Protein 5B52 (pdb70)

InterPro domains:
  IPR035616 MvaT, DNA-binding domain [PF22055] (81-117)
  IPR035616 MvaT, DNA-binding domain [cd16170] (78-118)

Structure (mmCIF, N/CA/C/O backbone):
data_5B52
#
_entry.id   5B52
#
_cell.length_a   30.555
_cell.length_b   143.350
_cell.length_c   75.637
_cell.angle_alpha   90.00
_cell.angle_beta   90.00
_cell.angle_gamma   90.00
#
_symmetry.space_group_name_H-M   'C 2 2 21'
#
loop_
_entity.id
_entity.type
_entity.pdbx_description
1 polymer 'H-NS family protein MvaT'
2 water water
#
loop_
_atom_site.group_PDB
_atom_site.id
_atom_site.type_symbol
_atom_site.label_atom_id
_atom_site.label_alt_id
_atom_site.label_comp_id
_atom_site.label_asym_id
_atom_site.label_entity_id
_atom_site.label_seq_id
_atom_site.pdbx_PDB_ins_code
_atom_site.Cartn_x
_atom_site.Cartn_y
_atom_site.Cartn_z
_atom_site.occupancy
_atom_site.B_iso_or_equiv
_atom_site.auth_seq_id
_atom_site.auth_comp_id
_atom_site.auth_asym_id
_atom_site.auth_atom_id
_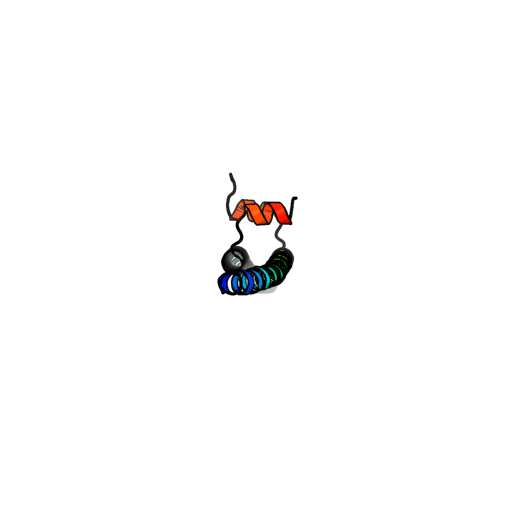atom_site.pdbx_PDB_model_num
ATOM 1 N N . LEU A 1 4 ? 2.897 -81.514 15.542 1.00 80.69 4 LEU A N 1
ATOM 2 C CA . LEU A 1 4 ? 3.312 -80.498 14.506 1.00 80.13 4 LEU A CA 1
ATOM 3 C C . LEU A 1 4 ? 2.116 -79.883 13.775 1.00 71.05 4 LEU A C 1
ATOM 4 O O . LEU A 1 4 ? 2.089 -78.655 13.597 1.00 65.57 4 LEU A O 1
ATOM 6 N N . ALA A 1 5 ? 1.161 -80.744 13.375 1.00 69.37 5 ALA A N 1
ATOM 7 C CA . ALA A 1 5 ? -0.181 -80.371 12.826 1.00 74.70 5 ALA A CA 1
ATOM 8 C C . ALA A 1 5 ? -1.110 -79.635 13.843 1.00 82.24 5 ALA A C 1
ATOM 9 O O . ALA A 1 5 ? -2.161 -79.091 13.471 1.00 75.04 5 ALA A O 1
ATOM 11 N N . GLU A 1 6 ? -0.712 -79.661 15.121 1.00 88.38 6 GLU A N 1
ATOM 12 C CA . GLU A 1 6 ? -1.210 -78.764 16.176 1.00 84.70 6 GLU A CA 1
ATOM 13 C C . GLU A 1 6 ? -0.646 -77.326 15.989 1.00 80.81 6 GLU A C 1
ATOM 14 O O . GLU A 1 6 ? -1.353 -76.323 16.203 1.00 66.03 6 GLU A O 1
ATOM 16 N N . PHE A 1 7 ? 0.638 -77.249 15.607 1.00 68.08 7 PHE A N 1
ATOM 17 C CA . PHE A 1 7 ? 1.277 -75.984 15.269 1.00 60.32 7 PHE A CA 1
ATOM 18 C C . PHE A 1 7 ? 0.830 -75.479 13.925 1.00 57.66 7 PHE A C 1
ATOM 19 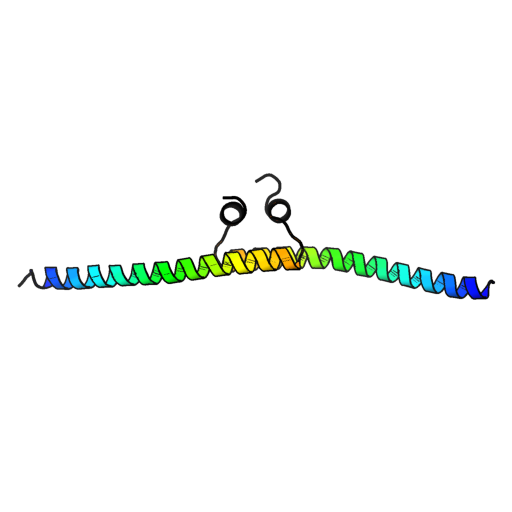O O . PHE A 1 7 ? 1.087 -74.319 13.644 1.00 66.44 7 PHE A O 1
ATOM 27 N N . ALA A 1 8 ? 0.157 -76.308 13.117 1.00 52.70 8 ALA A N 1
ATOM 28 C CA . ALA A 1 8 ? -0.418 -75.862 11.835 1.00 48.44 8 ALA A CA 1
ATOM 29 C C . ALA A 1 8 ? -1.816 -75.247 12.010 1.00 50.60 8 ALA A C 1
ATOM 30 O O . ALA A 1 8 ? -2.244 -74.399 11.176 1.00 50.37 8 ALA A O 1
ATOM 32 N N . ALA A 1 9 ? -2.515 -75.674 13.078 1.00 48.10 9 ALA A N 1
ATOM 33 C CA . ALA A 1 9 ? -3.798 -75.074 13.482 1.00 42.56 9 ALA A CA 1
ATOM 34 C C . ALA A 1 9 ? -3.538 -73.691 14.080 1.00 39.90 9 ALA A C 1
ATOM 35 O O . ALA A 1 9 ? -4.113 -72.691 13.633 1.00 45.84 9 ALA A O 1
ATOM 37 N N . ALA A 1 10 ? -2.667 -73.638 15.078 1.00 36.51 10 ALA A N 1
ATOM 38 C CA . ALA A 1 10 ? -2.223 -72.385 15.657 1.00 36.32 10 ALA A CA 1
ATOM 39 C C . ALA A 1 10 ? -1.588 -71.451 14.608 1.00 38.57 10 ALA A C 1
ATOM 40 O O . ALA A 1 10 ? -1.886 -70.279 14.550 1.00 38.79 10 ALA A O 1
ATOM 42 N N . GLU A 1 11 ? -0.715 -71.958 13.775 1.00 41.60 11 GLU A N 1
ATOM 43 C CA . GLU A 1 11 ? -0.123 -71.133 12.723 1.00 50.79 11 GLU A CA 1
ATOM 44 C C . GLU A 1 11 ? -1.210 -70.433 11.904 1.00 50.34 11 GLU A C 1
ATOM 45 O O . GLU A 1 11 ? -1.180 -69.215 11.723 1.00 42.30 11 GLU A O 1
ATOM 51 N N . LYS A 1 12 ? -2.179 -71.217 11.444 1.00 52.47 12 LYS A N 1
ATOM 52 C CA . LYS A 1 12 ? -3.236 -70.742 10.550 1.00 54.40 12 LYS A CA 1
ATOM 53 C C . LYS A 1 12 ? -4.187 -69.740 11.199 1.00 48.97 12 LYS A C 1
ATOM 54 O O . LYS A 1 12 ? -4.659 -68.836 10.526 1.00 52.23 12 LYS A O 1
ATOM 60 N N . ALA A 1 13 ? -4.479 -69.902 12.483 1.00 44.34 13 ALA A N 1
ATOM 61 C CA . ALA A 1 13 ? -5.256 -68.906 13.228 1.00 44.94 13 ALA A CA 1
ATOM 62 C C . ALA A 1 13 ? -4.437 -67.602 13.440 1.00 45.16 13 ALA A C 1
ATOM 63 O O . ALA A 1 13 ? -4.965 -66.521 13.623 1.00 39.94 13 ALA A O 1
ATOM 65 N N . LEU A 1 14 ? -3.129 -67.714 13.430 1.00 39.96 14 LEU A N 1
ATOM 66 C CA . LEU A 1 14 ? -2.326 -66.563 13.607 1.00 38.61 14 LEU A CA 1
ATOM 67 C C . LEU A 1 14 ? -2.352 -65.743 12.303 1.00 42.90 14 LEU A C 1
ATOM 68 O O . LEU A 1 14 ? -2.545 -64.525 12.351 1.00 41.14 14 LEU A O 1
ATOM 73 N N . GLN A 1 15 ? -2.200 -66.420 11.156 1.00 45.14 15 GLN A N 1
ATOM 74 C CA . GLN A 1 15 ? -2.345 -65.819 9.818 1.00 46.50 15 GLN A CA 1
ATOM 75 C C . GLN A 1 15 ? -3.689 -65.146 9.629 1.00 43.69 15 GLN A C 1
ATOM 76 O O . GLN A 1 15 ? -3.746 -64.023 9.191 1.00 48.58 15 GLN A O 1
ATOM 82 N N . GLU A 1 16 ? -4.769 -65.816 9.976 1.00 42.00 16 GLU A N 1
ATOM 83 C CA . GLU A 1 16 ? -6.108 -65.241 9.859 1.00 45.19 16 GLU A CA 1
ATOM 84 C C . GLU A 1 16 ? -6.218 -63.898 10.545 1.00 52.67 16 GLU A C 1
ATOM 85 O O . GLU A 1 16 ? -6.870 -62.967 10.062 1.00 50.65 16 GLU A O 1
ATOM 91 N N . GLN A 1 17 ? -5.592 -63.821 11.705 1.00 55.09 17 GLN A N 1
ATOM 92 C CA . GLN A 1 17 ? -5.601 -62.622 12.491 1.00 51.71 17 GLN A CA 1
ATOM 93 C C . GLN A 1 17 ? -4.652 -61.593 11.887 1.00 48.03 17 GLN A C 1
ATOM 94 O O . GLN A 1 17 ?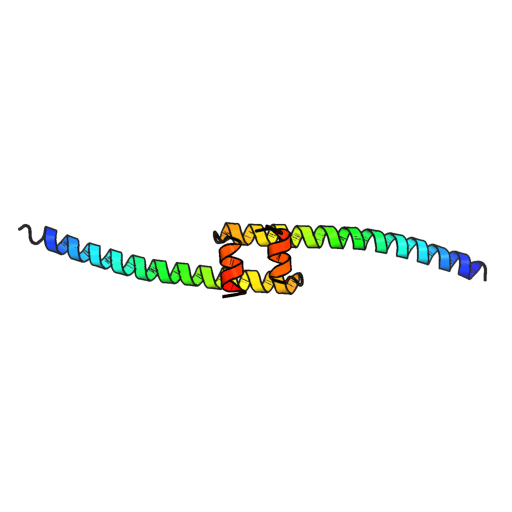 -5.019 -60.416 11.826 1.00 51.10 17 GLN A O 1
ATOM 100 N N . MET A 1 18 ? -3.473 -62.005 11.408 1.00 43.22 18 MET A N 1
ATOM 101 C CA 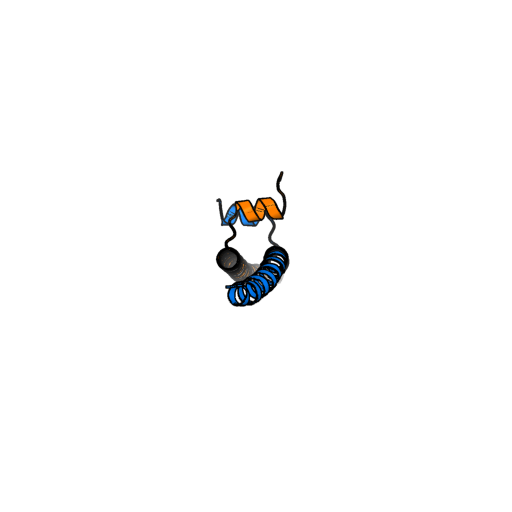. MET A 1 18 ? -2.580 -61.058 10.743 1.00 46.05 18 MET A CA 1
ATOM 102 C C . MET A 1 18 ? -3.280 -60.486 9.526 1.00 46.73 18 MET A C 1
ATOM 103 O O . MET A 1 18 ? -3.094 -59.331 9.211 1.00 43.84 18 MET A O 1
ATOM 108 N N . ALA A 1 19 ? -4.109 -61.281 8.865 1.00 42.85 19 ALA A N 1
ATOM 109 C CA . ALA A 1 19 ? -4.834 -60.790 7.708 1.00 44.48 19 ALA A CA 1
ATOM 110 C C . ALA A 1 19 ? -5.773 -59.721 8.120 1.00 43.37 19 ALA A C 1
ATOM 111 O O . ALA A 1 19 ? -5.898 -58.700 7.454 1.00 41.66 19 ALA A O 1
ATOM 113 N N . GLN A 1 20 ? -6.477 -59.989 9.203 1.00 45.11 20 GLN A N 1
ATOM 114 C CA . GLN A 1 20 ? -7.495 -59.101 9.626 1.00 49.12 20 GLN A CA 1
ATOM 115 C C . GLN A 1 20 ? -6.840 -57.781 9.993 1.00 50.64 20 GLN A C 1
ATOM 116 O O . GLN A 1 20 ? -7.316 -56.731 9.555 1.00 51.91 20 GLN A O 1
ATOM 122 N N . LEU A 1 21 ? -5.732 -57.835 10.734 1.00 47.83 21 LEU A N 1
ATOM 123 C CA . LEU A 1 21 ? -5.003 -56.633 11.142 1.00 42.71 21 LEU A CA 1
ATOM 124 C C . LEU A 1 21 ? -4.430 -55.842 9.956 1.00 43.53 21 LEU A C 1
ATOM 125 O O . LEU A 1 21 ? -4.452 -54.607 9.945 1.00 38.83 21 LEU A O 1
ATOM 130 N N . GLU A 1 22 ? -3.879 -56.545 8.979 1.00 43.52 22 GLU A N 1
ATOM 131 C CA . GLU A 1 22 ? -3.425 -55.897 7.764 1.00 44.84 22 GLU A CA 1
ATOM 132 C C . GLU A 1 22 ? -4.589 -55.097 7.125 1.00 40.50 22 GLU A C 1
ATOM 133 O O . GLU A 1 22 ? -4.366 -54.001 6.615 1.00 38.16 22 GLU A O 1
ATOM 139 N N . ALA A 1 23 ? -5.816 -55.620 7.215 1.00 35.95 23 ALA A N 1
ATOM 140 C CA . ALA A 1 23 ? -6.982 -54.970 6.636 1.00 38.42 23 ALA A CA 1
ATOM 141 C C . ALA A 1 23 ? -7.417 -53.749 7.423 1.00 35.47 23 ALA A C 1
ATOM 142 O O . ALA A 1 23 ? -7.897 -52.756 6.862 1.00 38.96 23 ALA A O 1
ATOM 144 N N . LEU A 1 24 ? -7.292 -53.840 8.730 1.00 33.25 24 LEU A N 1
ATOM 145 C CA . LEU A 1 24 ? -7.757 -52.793 9.593 1.00 35.47 24 LEU A CA 1
ATOM 146 C C . LEU A 1 24 ? -6.760 -51.644 9.495 1.00 34.42 24 LEU A C 1
ATOM 147 O O . LEU A 1 24 ? -7.142 -50.474 9.542 1.00 39.26 24 LEU A O 1
ATOM 152 N N . LYS A 1 25 ? -5.499 -51.994 9.372 1.00 31.41 25 LYS A N 1
ATOM 153 C CA . LYS A 1 25 ? -4.426 -51.041 9.227 1.00 33.82 25 LYS A CA 1
ATOM 154 C C . LYS A 1 25 ? -4.454 -50.262 7.901 1.00 33.82 25 LYS A C 1
ATOM 155 O O . LYS A 1 25 ? -4.105 -49.078 7.872 1.00 38.69 25 LYS A O 1
ATOM 161 N N . LYS A 1 26 ? -4.777 -50.926 6.793 1.00 35.08 26 LYS A N 1
ATOM 162 C CA . LYS A 1 26 ? -5.116 -50.218 5.533 1.00 37.21 26 LYS A CA 1
ATOM 163 C C . LYS A 1 26 ? -6.266 -49.229 5.752 1.00 31.61 26 LYS A C 1
ATOM 164 O O . LYS A 1 26 ? -6.121 -48.078 5.502 1.00 33.51 26 LYS A O 1
ATOM 170 N N . ASP A 1 27 ? -7.388 -49.665 6.279 1.00 29.32 27 ASP A N 1
ATOM 171 C CA . ASP A 1 27 ? -8.414 -48.727 6.603 1.00 32.80 27 ASP A CA 1
ATOM 172 C C . ASP A 1 27 ? -7.948 -47.596 7.480 1.00 33.62 27 ASP A C 1
ATOM 173 O O . ASP A 1 27 ? -8.447 -46.486 7.332 1.0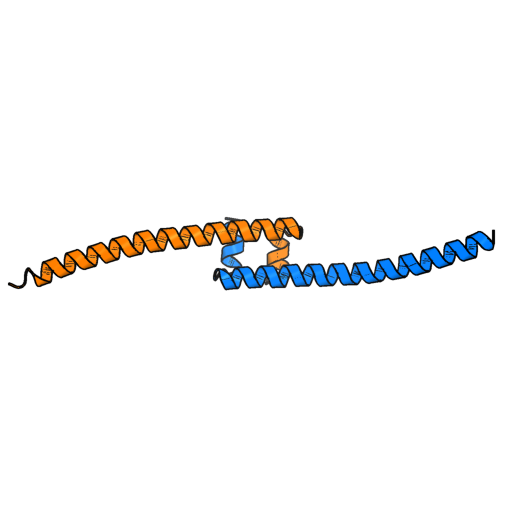0 30.69 27 ASP A O 1
ATOM 178 N N . ALA A 1 28 ? -7.077 -47.877 8.450 1.00 30.39 28 ALA A N 1
ATOM 179 C CA . ALA A 1 28 ? -6.677 -46.859 9.381 1.00 28.77 28 ALA A CA 1
ATOM 180 C C . ALA A 1 28 ? -5.805 -45.836 8.658 1.00 27.21 28 ALA A C 1
ATOM 181 O O . ALA A 1 28 ? -5.918 -44.667 8.919 1.00 31.40 28 ALA A O 1
ATOM 183 N N . GLY A 1 29 ? -4.955 -46.264 7.742 1.00 28.36 29 GLY A N 1
ATOM 184 C CA . GLY A 1 29 ? -4.152 -45.319 6.949 1.00 30.37 29 GLY A CA 1
ATOM 185 C C . GLY A 1 29 ? -5.019 -44.363 6.121 1.00 32.86 29 GLY A C 1
ATOM 186 O O . GLY A 1 29 ? -4.784 -43.155 6.096 1.00 35.58 29 GLY A O 1
ATOM 187 N N . LEU A 1 30 ? -6.048 -44.909 5.476 1.00 32.35 30 LEU A N 1
ATOM 188 C CA . LEU A 1 30 ? -6.940 -44.123 4.652 1.00 33.36 30 LEU A CA 1
ATOM 189 C C . LEU A 1 30 ? -7.578 -43.049 5.477 1.00 31.83 30 LEU A C 1
ATOM 190 O O . LEU A 1 30 ? -7.473 -41.870 5.161 1.00 33.55 30 LEU A O 1
ATOM 195 N N . LYS A 1 31 ? -8.193 -43.478 6.560 1.00 29.80 31 LYS A N 1
ATOM 196 C CA . LYS A 1 31 ? -8.899 -42.605 7.460 1.00 32.77 31 LYS A CA 1
ATOM 197 C C . LYS A 1 31 ? -8.064 -41.530 8.127 1.00 34.38 31 LYS A C 1
ATOM 198 O O . LYS A 1 31 ? -8.512 -40.412 8.314 1.00 37.49 31 LYS A O 1
ATOM 204 N N . ARG A 1 32 ? -6.838 -41.884 8.457 1.00 34.77 32 ARG A N 1
ATOM 205 C CA . ARG A 1 32 ? -5.872 -40.959 9.054 1.00 38.28 32 ARG A CA 1
ATOM 206 C C . ARG A 1 32 ? -5.611 -39.812 8.058 1.00 32.73 32 ARG A C 1
ATOM 207 O O . ARG A 1 32 ? -5.564 -38.622 8.428 1.00 32.67 32 ARG A O 1
ATOM 215 N N . GLU A 1 33 ? -5.495 -40.201 6.788 1.00 34.55 33 GLU A N 1
ATOM 216 C CA . GLU A 1 33 ? -5.202 -39.276 5.665 1.00 33.19 33 GLU A CA 1
ATOM 217 C C . GLU A 1 33 ? -6.371 -38.350 5.443 1.00 25.50 33 GLU A C 1
ATOM 218 O O . GLU A 1 33 ? -6.220 -37.172 5.271 1.00 22.03 33 GLU A O 1
ATOM 224 N N . ILE A 1 34 ? -7.553 -38.903 5.490 1.00 24.10 34 ILE A N 1
ATOM 225 C CA . ILE A 1 34 ? -8.777 -38.098 5.413 1.00 25.73 34 ILE A CA 1
ATOM 226 C C . ILE A 1 34 ? -8.893 -37.141 6.588 1.00 26.88 34 ILE A C 1
ATOM 227 O O . ILE A 1 34 ? -9.146 -35.935 6.393 1.00 27.89 34 ILE A O 1
ATOM 232 N N . GLU A 1 35 ? -8.699 -37.661 7.810 1.00 25.69 35 GLU A N 1
ATOM 233 C CA . GLU A 1 35 ? -8.701 -36.797 8.989 1.00 23.93 35 GLU A CA 1
ATOM 234 C C . GLU A 1 35 ? -7.732 -35.648 8.832 1.00 18.97 35 GLU A C 1
ATOM 235 O O . GLU A 1 35 ? -8.074 -34.486 9.095 1.00 19.18 35 GLU A O 1
ATOM 241 N N . PHE A 1 36 ? -6.503 -35.947 8.419 1.00 16.19 36 PHE A N 1
ATOM 242 C CA . PHE A 1 36 ? -5.578 -34.859 8.325 1.00 16.06 36 PHE A CA 1
ATOM 243 C C . PHE A 1 36 ? -6.131 -33.806 7.425 1.00 17.64 36 PHE A C 1
ATOM 244 O O . PHE A 1 36 ? -6.214 -32.632 7.783 1.00 18.21 36 PHE A O 1
ATOM 252 N N . GLU A 1 37 ? -6.468 -34.203 6.198 1.00 21.29 37 GLU A N 1
ATOM 253 C CA . GLU A 1 37 ? -6.948 -33.235 5.165 1.00 22.22 37 GLU A CA 1
ATOM 254 C C . GLU A 1 37 ? -8.182 -32.461 5.675 1.00 21.07 37 GLU A C 1
ATOM 255 O O . GLU A 1 37 ? -8.241 -31.213 5.612 1.00 18.90 37 GLU A O 1
ATOM 261 N N . GLN A 1 38 ? -9.1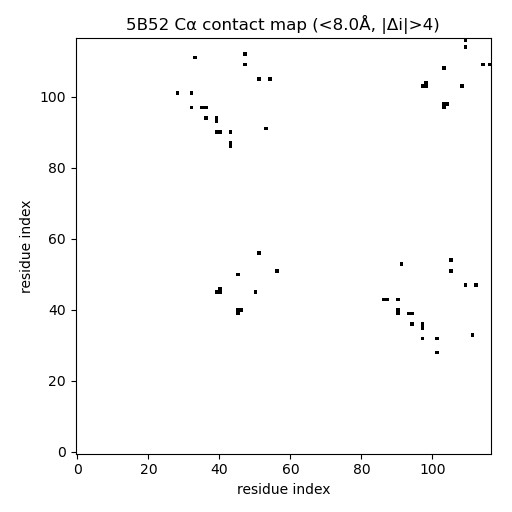55 -33.173 6.242 1.00 19.85 38 GLN A N 1
ATOM 262 C CA . GLN A 1 38 ? -10.362 -32.465 6.785 1.00 20.08 38 GLN A CA 1
ATOM 263 C C . GLN A 1 38 ? -10.057 -31.472 7.901 1.00 20.93 38 GLN A C 1
ATOM 264 O O . GLN A 1 38 ? -10.593 -30.330 7.935 1.00 20.49 38 GLN A O 1
ATOM 270 N N . LYS A 1 39 ? -9.169 -31.881 8.805 1.00 18.58 39 LYS A N 1
ATOM 271 C CA . LYS A 1 39 ? -8.671 -30.944 9.805 1.00 19.61 39 LYS A CA 1
ATOM 272 C C . LYS A 1 39 ? -7.890 -29.818 9.213 1.00 19.72 39 LYS A C 1
ATOM 273 O O . LYS A 1 39 ? -7.989 -28.661 9.648 1.00 18.83 39 LYS A O 1
ATOM 279 N N . LEU A 1 40 ? -7.010 -30.137 8.271 1.00 17.10 40 LEU A N 1
ATOM 280 C CA . LEU A 1 40 ? -6.249 -29.057 7.699 1.00 18.80 40 LEU A CA 1
ATOM 281 C C . LEU A 1 40 ? -7.198 -27.980 7.077 1.00 20.30 40 LEU A C 1
ATOM 282 O O . LEU A 1 40 ? -7.081 -26.790 7.321 1.00 18.74 40 LEU A O 1
ATOM 287 N N . VAL A 1 41 ? -8.130 -28.448 6.254 1.00 22.03 41 VAL A N 1
ATOM 288 C CA . VAL A 1 41 ? -9.010 -27.557 5.513 1.00 22.39 41 VAL A CA 1
ATOM 289 C C . VAL A 1 41 ? -9.924 -26.793 6.505 1.00 21.75 41 VAL A C 1
ATOM 290 O O . VAL A 1 41 ? -10.082 -25.541 6.415 1.00 22.92 41 VAL A O 1
ATOM 294 N N . GLY A 1 42 ? -10.461 -27.496 7.493 1.00 21.07 42 GLY A N 1
ATOM 295 C CA . GLY A 1 42 ? -11.197 -26.800 8.580 1.00 22.78 42 GLY A CA 1
ATOM 296 C C . GLY A 1 42 ? -10.458 -25.620 9.225 1.00 24.73 42 GLY A C 1
ATOM 297 O O . GLY A 1 42 ? -11.068 -24.609 9.521 1.00 27.01 42 GLY A O 1
ATOM 298 N N . LEU A 1 43 ? -9.132 -25.715 9.372 1.00 21.83 43 LEU A N 1
ATOM 299 C CA . LEU A 1 43 ? -8.394 -24.749 10.096 1.00 21.11 43 LEU A CA 1
ATOM 300 C C . LEU A 1 43 ? -8.136 -23.623 9.147 1.00 19.93 43 LEU A C 1
ATOM 301 O O . LEU A 1 43 ? -8.136 -22.428 9.533 1.00 18.33 43 LEU A O 1
ATOM 306 N N . MET A 1 44 ? -7.890 -23.967 7.898 1.00 18.40 44 MET A N 1
ATOM 307 C CA . MET A 1 44 ? -7.670 -22.934 6.901 1.00 21.54 44 MET A CA 1
ATOM 308 C C . MET A 1 44 ? -8.955 -22.082 6.672 1.00 27.37 44 MET A C 1
ATOM 309 O O . MET A 1 44 ? -8.873 -20.870 6.509 1.00 24.33 44 MET A O 1
ATOM 314 N N . LYS A 1 45 ? -10.130 -22.733 6.678 1.00 35.85 45 LYS A N 1
ATOM 315 C CA . LYS A 1 45 ? -11.426 -22.024 6.742 1.00 38.54 45 LYS A CA 1
ATOM 316 C C . LYS A 1 45 ? -11.578 -21.257 8.048 1.00 33.36 45 LYS A C 1
ATOM 317 O O . LYS A 1 45 ? -11.830 -20.086 7.977 1.00 33.39 45 LYS A O 1
ATOM 323 N N . SER A 1 46 ? -11.397 -21.844 9.234 1.00 30.38 46 SER A N 1
ATOM 324 C CA . SER A 1 46 ? -11.549 -21.020 10.423 1.00 29.07 46 SER A CA 1
ATOM 325 C C . SER A 1 46 ? -10.715 -19.745 10.292 1.00 29.46 46 SER A C 1
ATOM 326 O O . SER A 1 46 ? -11.146 -18.685 10.707 1.00 33.49 46 SER A O 1
ATOM 329 N N . TYR A 1 47 ? -9.502 -19.810 9.769 1.00 27.43 47 TYR A N 1
ATOM 330 C CA . TYR A 1 47 ? -8.630 -18.638 9.848 1.00 24.15 47 TYR A CA 1
ATOM 331 C C . TYR A 1 47 ? -8.547 -17.941 8.516 1.00 26.87 47 TYR A C 1
ATOM 332 O O . TYR A 1 47 ? -7.770 -17.011 8.369 1.00 28.11 47 TYR A O 1
ATOM 341 N N . ASP A 1 48 ? -9.340 -18.368 7.536 1.00 30.35 48 ASP A N 1
ATOM 342 C CA . ASP A 1 48 ? -9.325 -17.741 6.234 1.00 36.28 48 ASP A CA 1
ATOM 343 C C . ASP A 1 48 ? -7.924 -17.701 5.641 1.00 37.46 48 ASP A C 1
ATOM 344 O O . ASP A 1 48 ? -7.417 -16.659 5.156 1.00 36.21 48 ASP A O 1
ATOM 349 N N . LYS A 1 49 ? -7.316 -18.876 5.642 1.00 36.83 49 LYS A N 1
ATOM 350 C CA . LYS A 1 49 ? -5.971 -19.026 5.129 1.00 38.15 49 LYS A CA 1
ATOM 351 C C . LYS A 1 49 ? -6.047 -19.833 3.853 1.00 38.44 49 LYS A C 1
ATOM 352 O O . LYS A 1 49 ? -6.946 -20.689 3.725 1.00 47.75 49 LYS A O 1
ATOM 358 N N . SER A 1 50 ? -5.143 -19.541 2.918 1.00 34.95 50 SER A N 1
ATOM 359 C CA . SER A 1 50 ? -4.990 -20.331 1.670 1.00 34.42 50 SER A CA 1
ATOM 360 C C . SER A 1 50 ? -3.699 -21.143 1.691 1.00 31.94 50 SER A C 1
ATOM 361 O O . SER A 1 50 ? -2.883 -20.948 2.580 1.00 31.83 50 SER A O 1
ATOM 364 N N . LEU A 1 51 ? -3.481 -21.962 0.654 1.00 30.20 51 LEU A N 1
ATOM 365 C CA . LEU A 1 51 ? -2.168 -22.600 0.413 1.00 32.42 51 LEU A CA 1
ATOM 366 C C . LEU A 1 51 ? -1.000 -21.651 0.238 1.00 33.08 51 LEU A C 1
ATOM 367 O O . LEU A 1 51 ? 0.118 -21.940 0.664 1.00 33.95 51 LEU A O 1
ATOM 372 N N . ARG A 1 52 ? -1.262 -20.512 -0.370 1.00 39.74 52 ARG A N 1
ATOM 373 C CA . ARG A 1 52 ? -0.279 -19.438 -0.448 1.00 43.29 52 ARG A CA 1
ATOM 374 C C . ARG A 1 52 ? 0.257 -19.059 0.925 1.00 36.99 52 ARG A C 1
ATOM 375 O O . ARG A 1 52 ? 1.430 -19.101 1.179 1.00 34.81 52 ARG A O 1
ATOM 383 N N . ASP A 1 53 ? -0.644 -18.689 1.808 1.00 37.25 53 ASP A N 1
ATOM 384 C CA . ASP A 1 53 ? -0.320 -18.359 3.175 1.00 33.88 53 ASP A CA 1
ATOM 385 C C . ASP A 1 53 ? 0.456 -19.455 3.897 1.00 33.96 53 ASP A C 1
ATOM 386 O O . ASP A 1 53 ? 1.321 -19.167 4.744 1.00 33.39 53 ASP A O 1
ATOM 391 N N . ILE A 1 54 ? 0.089 -20.708 3.639 1.00 29.89 54 ILE A N 1
ATOM 392 C CA . ILE A 1 54 ? 0.758 -21.816 4.289 1.00 29.26 54 ILE A CA 1
ATOM 393 C C . ILE A 1 54 ? 2.188 -21.883 3.768 1.00 31.75 54 ILE A C 1
ATOM 394 O O . ILE A 1 54 ? 3.150 -22.022 4.557 1.00 23.27 54 ILE A O 1
ATOM 399 N N . ILE A 1 55 ? 2.333 -21.794 2.437 1.00 36.57 55 ILE A N 1
ATOM 400 C CA . ILE A 1 55 ? 3.702 -21.857 1.832 1.00 40.56 55 ILE A CA 1
ATOM 401 C C . ILE A 1 55 ? 4.563 -20.728 2.402 1.00 41.45 55 ILE A C 1
ATOM 402 O O . ILE A 1 55 ? 5.710 -20.955 2.767 1.00 42.03 55 ILE A O 1
ATOM 407 N N . ALA A 1 56 ? 3.953 -19.553 2.564 1.00 48.81 56 ALA A N 1
ATOM 408 C CA . ALA A 1 56 ? 4.604 -18.351 3.122 1.00 55.97 56 ALA A CA 1
ATOM 409 C C . ALA A 1 56 ? 5.017 -18.451 4.566 1.00 56.64 56 ALA A C 1
ATOM 410 O O . ALA A 1 56 ? 5.990 -17.829 4.968 1.00 67.99 56 ALA A O 1
ATOM 412 N N . ILE A 1 57 ? 4.265 -19.201 5.353 1.00 55.17 57 ILE A N 1
ATOM 413 C CA . ILE A 1 57 ? 4.549 -19.362 6.795 1.00 50.32 57 ILE A CA 1
ATOM 414 C C . ILE A 1 57 ? 5.638 -20.398 6.973 1.00 45.42 57 ILE A C 1
ATOM 415 O O . ILE A 1 57 ? 6.496 -20.247 7.815 1.00 44.40 57 ILE A O 1
ATOM 420 N N . LEU A 1 58 ? 5.565 -21.469 6.196 1.00 46.91 58 LEU A N 1
ATOM 421 C CA . LEU A 1 58 ? 6.462 -22.609 6.359 1.00 51.77 58 LEU A CA 1
ATOM 422 C C . LEU A 1 58 ? 7.718 -22.517 5.469 1.00 55.86 58 LEU A C 1
ATOM 423 O O . LEU A 1 58 ? 8.746 -23.130 5.788 1.00 56.13 58 LEU A O 1
ATOM 428 N N . ASP A 1 59 ? 7.623 -21.765 4.365 1.00 62.36 59 ASP A N 1
ATOM 429 C CA . ASP A 1 59 ? 8.741 -21.574 3.421 1.00 63.13 59 ASP A CA 1
ATOM 430 C C . ASP A 1 59 ? 8.805 -20.104 2.928 1.00 67.94 59 ASP A C 1
ATOM 431 O O . ASP A 1 59 ? 8.425 -19.794 1.790 1.00 63.35 59 ASP A O 1
ATOM 436 N N . PRO A 1 60 ? 9.317 -19.194 3.780 1.00 70.70 60 PRO A N 1
ATOM 437 C CA . PRO A 1 60 ? 9.183 -17.731 3.561 1.00 71.01 60 PRO A CA 1
ATOM 438 C C . PRO A 1 60 ? 10.068 -17.071 2.456 1.00 64.19 60 PRO A C 1
ATOM 439 O O . PRO A 1 60 ? 11.228 -17.460 2.241 1.00 55.25 60 PRO A O 1
ATOM 443 N N . ARG B 1 3 ? -17.994 28.075 15.719 1.00 65.74 3 ARG B N 1
ATOM 444 C CA . ARG B 1 3 ? -19.208 27.168 15.896 1.00 71.55 3 ARG B CA 1
ATOM 445 C C . ARG B 1 3 ? -19.219 25.899 14.985 1.00 70.12 3 ARG B C 1
ATOM 446 O O . ARG B 1 3 ? -20.064 24.977 15.148 1.00 54.29 3 ARG B O 1
ATOM 448 N N . LEU B 1 4 ? -18.280 25.928 14.023 1.00 68.54 4 LEU B N 1
ATOM 449 C CA . LEU B 1 4 ? -17.997 24.905 13.008 1.00 58.35 4 LEU B CA 1
ATOM 450 C C . LEU B 1 4 ? -16.695 24.165 13.337 1.00 59.55 4 LEU B C 1
ATOM 451 O O . LEU B 1 4 ? -16.510 23.035 12.880 1.00 51.90 4 LEU B O 1
ATOM 456 N N . ALA B 1 5 ? -15.767 24.823 14.049 1.00 57.62 5 ALA B N 1
ATOM 457 C CA . ALA B 1 5 ? -14.490 24.198 14.425 1.00 64.66 5 ALA B CA 1
ATOM 458 C C . ALA B 1 5 ? -14.690 23.260 15.646 1.00 58.59 5 ALA B C 1
ATOM 459 O O . ALA B 1 5 ? -13.739 22.683 16.164 1.00 51.80 5 ALA B O 1
ATOM 461 N N . GLU B 1 6 ? -15.952 23.185 16.072 1.00 60.01 6 GLU B N 1
ATOM 462 C CA . GLU B 1 6 ? -16.520 22.199 16.975 1.00 68.73 6 GLU B CA 1
ATOM 463 C C . GLU B 1 6 ? -17.088 20.913 16.313 1.00 71.43 6 GLU B C 1
ATOM 464 O O . GLU B 1 6 ? -17.199 19.879 16.977 1.00 69.59 6 GLU B O 1
ATOM 470 N N . PHE B 1 7 ? -17.547 21.009 15.059 1.00 61.98 7 PHE B N 1
ATOM 471 C CA . PHE B 1 7 ? -17.676 19.837 14.202 1.00 47.95 7 PHE B CA 1
ATOM 472 C C . PHE B 1 7 ? -16.295 19.372 13.772 1.00 41.48 7 PHE B C 1
ATOM 473 O O . PHE B 1 7 ? -16.057 18.160 13.703 1.00 39.35 7 PHE B O 1
ATOM 481 N N . ALA B 1 8 ? -15.394 20.317 13.495 1.00 37.28 8 ALA B N 1
ATOM 482 C CA . ALA B 1 8 ? -14.015 19.999 13.099 1.00 40.92 8 ALA B CA 1
ATOM 483 C C . ALA B 1 8 ? -13.207 19.259 14.133 1.00 46.96 8 ALA B C 1
ATOM 484 O O . ALA B 1 8 ? -12.125 18.740 13.799 1.00 43.40 8 ALA B O 1
ATOM 486 N N . ALA B 1 9 ? -13.657 19.310 15.394 1.00 50.15 9 ALA B N 1
ATOM 487 C CA . ALA B 1 9 ? -12.847 18.768 16.509 1.00 57.69 9 ALA B CA 1
ATOM 488 C C . ALA B 1 9 ? -13.392 17.408 16.983 1.00 46.92 9 ALA B C 1
ATOM 489 O O . ALA B 1 9 ? -12.636 16.481 17.305 1.00 46.42 9 ALA B O 1
ATOM 491 N N . ALA B 1 10 ? -14.713 17.355 17.055 1.00 39.95 10 ALA B N 1
ATOM 492 C CA . ALA B 1 10 ? -15.454 16.148 17.125 1.00 42.89 10 ALA B CA 1
ATOM 493 C C . ALA B 1 10 ? -14.848 15.162 16.088 1.00 48.55 10 ALA B C 1
ATOM 494 O O . ALA B 1 10 ? -14.519 14.008 16.431 1.00 44.62 10 ALA B O 1
ATOM 496 N N . GLU B 1 11 ? -14.571 15.661 14.880 1.00 49.73 11 GLU B N 1
ATOM 497 C CA . GLU B 1 11 ? -14.204 14.818 13.739 1.00 59.13 11 GLU B CA 1
ATOM 498 C C . GLU B 1 11 ? -12.808 14.298 13.961 1.00 57.75 11 GLU B C 1
ATOM 499 O O . GLU B 1 11 ? -12.447 13.250 13.452 1.00 68.22 11 GLU B O 1
ATOM 505 N N . LYS B 1 12 ? -12.026 15.049 14.725 1.00 54.15 12 LYS B N 1
ATOM 506 C CA . LYS B 1 12 ? -10.670 14.668 15.102 1.00 52.05 12 LYS B CA 1
ATOM 507 C C . LYS B 1 12 ? -10.658 13.659 16.246 1.00 44.22 12 LYS B C 1
ATOM 508 O O . LYS B 1 12 ? -9.703 12.863 16.374 1.00 35.07 12 LYS B O 1
ATOM 514 N N . ALA B 1 13 ? -11.674 13.732 17.111 1.00 38.92 13 ALA B N 1
ATOM 515 C CA . ALA B 1 13 ? -11.787 12.799 18.213 1.00 39.03 13 ALA B CA 1
ATOM 516 C C . ALA B 1 13 ? -12.063 11.370 17.593 1.00 41.17 13 ALA B C 1
ATOM 517 O O . ALA B 1 13 ? -11.342 10.380 17.881 1.00 33.39 13 ALA B O 1
ATOM 519 N N . LEU B 1 14 ? -13.034 11.324 16.668 1.00 39.24 14 LEU B N 1
ATOM 520 C CA . LEU B 1 14 ? -13.384 10.104 15.907 1.00 40.67 14 LEU B CA 1
ATOM 521 C C . LEU B 1 14 ? -12.244 9.542 15.077 1.00 41.04 14 LEU B C 1
ATOM 522 O O . LEU B 1 14 ? -11.959 8.341 15.089 1.00 40.39 14 LEU B O 1
ATOM 527 N N . GLN B 1 15 ? -11.578 10.412 14.354 1.00 42.61 15 GLN B N 1
ATOM 528 C CA . GLN B 1 15 ? -10.401 9.990 13.647 1.00 46.62 15 GLN B CA 1
ATOM 529 C C . GLN B 1 15 ? -9.421 9.354 14.629 1.00 47.47 15 GLN B C 1
ATOM 530 O O . GLN B 1 15 ? -8.685 8.452 14.256 1.00 46.84 15 GLN B O 1
ATOM 533 N N . GLU B 1 16 ? -9.431 9.769 15.898 1.00 52.52 16 GLU B N 1
ATOM 534 C CA . GLU B 1 16 ? -8.488 9.177 16.860 1.00 54.89 16 GLU B CA 1
ATOM 535 C C . GLU B 1 16 ? -8.972 7.825 17.341 1.00 51.30 16 GLU B C 1
ATOM 536 O O . GLU B 1 16 ? -8.185 6.884 17.433 1.00 47.07 16 GLU B O 1
ATOM 542 N N . GLN B 1 17 ? -10.260 7.731 17.677 1.00 47.33 17 GLN B N 1
ATOM 543 C CA . GLN B 1 17 ? -10.845 6.431 18.071 1.00 42.68 17 GLN B CA 1
ATOM 544 C C . GLN B 1 17 ? -10.719 5.396 16.906 1.00 39.60 17 GLN B C 1
ATOM 545 O O . GLN B 1 17 ? -10.511 4.194 17.133 1.00 38.81 17 GLN B O 1
ATOM 551 N N . MET B 1 18 ? -10.783 5.883 15.675 1.00 35.75 18 MET B N 1
ATOM 552 C CA . MET B 1 18 ? -10.581 5.017 14.547 1.00 45.70 18 MET B CA 1
ATOM 553 C C . MET B 1 18 ? -9.148 4.484 14.572 1.00 50.65 18 MET B C 1
ATOM 554 O O . MET B 1 18 ? -8.872 3.317 14.241 1.00 56.21 18 MET B O 1
ATOM 559 N N . ALA B 1 19 ? -8.233 5.335 14.995 1.00 50.76 19 ALA B N 1
ATOM 560 C CA . ALA B 1 19 ? -6.850 4.928 15.125 1.00 52.07 19 ALA B CA 1
ATOM 561 C C . ALA B 1 19 ? -6.679 3.829 16.156 1.00 46.05 19 ALA B C 1
ATOM 562 O O . ALA B 1 19 ? -6.011 2.848 15.896 1.00 50.08 19 ALA B O 1
ATOM 564 N N . GLN B 1 20 ? -7.295 3.986 17.313 1.00 44.19 20 GLN B N 1
ATOM 565 C CA . GLN B 1 20 ? -7.231 2.957 18.347 1.00 45.82 20 GLN B CA 1
ATOM 566 C C . GLN B 1 20 ? -7.913 1.654 17.962 1.00 43.22 20 GLN B C 1
ATOM 567 O O . GLN B 1 20 ? -7.492 0.603 18.400 1.00 43.31 20 GLN B O 1
ATOM 573 N N . LEU B 1 21 ? -8.981 1.714 17.183 1.00 43.17 21 LEU B N 1
ATOM 574 C CA . LEU B 1 21 ? -9.643 0.501 16.754 1.00 42.49 21 LEU B CA 1
ATOM 575 C C . LEU B 1 21 ? -8.774 -0.353 15.879 1.00 40.46 21 LEU B C 1
ATOM 576 O O . LEU B 1 21 ? -8.753 -1.580 16.007 1.00 38.54 21 LEU B O 1
ATOM 581 N N . GLU B 1 22 ? -8.093 0.322 14.961 1.00 46.09 22 GLU B N 1
ATOM 582 C CA . GLU B 1 22 ? -7.140 -0.306 14.054 1.00 46.98 22 GLU B CA 1
ATOM 583 C C . GLU B 1 22 ? -5.936 -0.879 14.788 1.00 44.65 22 GLU B C 1
ATOM 584 O O . GLU B 1 22 ? -5.441 -1.920 14.431 1.00 50.91 22 GLU B O 1
ATOM 590 N N . ALA B 1 23 ? -5.440 -0.190 15.802 1.00 45.45 23 ALA B N 1
ATOM 591 C CA . ALA B 1 23 ? -4.412 -0.772 16.665 1.00 45.01 23 ALA B CA 1
ATOM 592 C C . ALA B 1 23 ? -4.922 -2.083 17.255 1.00 45.30 23 ALA B C 1
ATOM 593 O O . ALA B 1 23 ? -4.255 -3.102 17.104 1.00 49.27 23 ALA B O 1
ATOM 595 N N . LEU B 1 24 ? -6.113 -2.051 17.887 1.00 43.68 24 LEU B N 1
ATOM 596 C CA . LEU B 1 24 ? -6.801 -3.260 18.439 1.00 41.32 24 LEU B CA 1
ATOM 597 C C . LEU B 1 24 ? -7.092 -4.372 17.429 1.00 36.70 24 LEU B C 1
ATOM 598 O O . LEU B 1 24 ? -7.011 -5.564 17.733 1.00 32.38 24 LEU B O 1
ATOM 603 N N . LYS B 1 25 ? -7.435 -3.951 16.243 1.00 36.84 25 LYS B N 1
ATOM 604 C CA . LYS B 1 25 ? -7.762 -4.849 15.190 1.00 44.12 25 LYS B CA 1
ATOM 605 C C . LYS B 1 25 ? -6.504 -5.598 14.820 1.00 49.51 25 LYS B C 1
ATOM 606 O O . LYS B 1 25 ? -6.540 -6.822 14.678 1.00 53.98 25 LYS B O 1
ATOM 612 N N . LYS B 1 26 ? -5.397 -4.864 14.652 1.00 50.66 26 LYS B N 1
ATOM 613 C CA . LYS B 1 26 ? -4.100 -5.474 14.305 1.00 50.55 26 LYS B CA 1
ATOM 614 C C . LYS B 1 26 ? -3.640 -6.443 15.381 1.00 43.59 26 LYS B C 1
ATOM 615 O O . LYS B 1 26 ? -3.116 -7.478 15.039 1.00 42.09 26 LYS B O 1
ATOM 621 N N . ASP B 1 27 ? -3.863 -6.153 16.661 1.00 39.22 27 ASP B N 1
ATOM 622 C CA . ASP B 1 27 ? -3.493 -7.114 17.727 1.00 40.49 27 ASP B CA 1
ATOM 623 C C . ASP B 1 27 ? -4.269 -8.428 17.634 1.00 41.76 27 ASP B C 1
ATOM 624 O O . ASP B 1 27 ? -3.760 -9.474 17.991 1.00 38.99 27 ASP B O 1
ATOM 629 N N . ALA B 1 28 ? -5.545 -8.349 17.252 1.00 44.04 28 ALA B N 1
ATOM 630 C CA . ALA B 1 28 ? -6.387 -9.536 17.075 1.00 43.72 28 ALA B CA 1
ATOM 631 C C . ALA B 1 28 ? -5.882 -10.312 15.878 1.00 37.98 28 ALA B C 1
ATOM 632 O O . ALA B 1 28 ? -5.706 -11.488 15.986 1.00 37.51 28 ALA B O 1
ATOM 634 N N . GLY B 1 29 ? -5.633 -9.620 14.760 1.00 39.14 29 GLY B N 1
ATOM 635 C CA . GLY B 1 29 ? -5.091 -10.203 13.500 1.00 42.66 29 GLY B CA 1
ATOM 636 C C . GLY B 1 29 ? -3.858 -11.055 13.746 1.00 45.64 29 GLY B C 1
ATOM 637 O O . GLY B 1 29 ? -3.841 -12.266 13.550 1.00 47.02 29 GLY B O 1
ATOM 638 N N . LEU B 1 30 ? -2.823 -10.388 14.207 1.00 48.98 30 LEU B N 1
ATOM 639 C CA . LEU B 1 30 ? -1.647 -11.017 14.798 1.00 44.78 30 LEU B CA 1
ATOM 640 C C . LEU B 1 30 ? -1.954 -12.182 15.737 1.00 37.64 30 LEU B C 1
ATOM 641 O O . LEU B 1 30 ? -1.452 -13.245 15.525 1.00 39.77 30 LEU B O 1
ATOM 646 N N . LYS B 1 31 ? -2.781 -12.025 16.756 1.00 34.20 31 LYS B N 1
ATOM 647 C CA . LYS B 1 31 ? -3.183 -13.182 17.552 1.00 34.61 31 LYS B CA 1
ATOM 648 C C . LYS B 1 31 ? -3.631 -14.388 16.695 1.00 31.81 31 LYS B C 1
ATOM 649 O O . LYS B 1 31 ? -3.195 -15.513 16.886 1.00 29.44 31 LYS B O 1
ATOM 655 N N . ARG B 1 32 ? -4.551 -14.129 15.780 1.00 33.05 32 ARG B N 1
ATOM 656 C CA . ARG B 1 32 ? -5.114 -15.151 14.956 1.00 34.70 32 ARG B CA 1
ATOM 657 C C . ARG B 1 32 ? -4.034 -15.809 14.047 1.00 34.19 32 ARG B C 1
ATOM 658 O O . ARG B 1 32 ? -4.014 -17.030 13.930 1.00 30.63 32 ARG B O 1
ATOM 666 N N . GLU B 1 33 ? -3.168 -14.999 13.416 1.00 40.29 33 GLU B N 1
ATOM 667 C CA . GLU B 1 33 ? -1.981 -15.484 12.674 1.00 43.01 33 GLU B CA 1
ATOM 668 C C . GLU B 1 33 ? -1.167 -16.455 13.510 1.00 37.58 33 GLU B C 1
ATOM 669 O O . GLU B 1 33 ? -0.903 -17.538 13.051 1.00 37.10 33 GLU B O 1
ATOM 675 N N . ILE B 1 34 ? -0.830 -16.109 14.751 1.00 35.77 34 ILE B N 1
ATOM 676 C CA . ILE B 1 34 ? -0.010 -17.004 15.566 1.00 36.97 34 ILE B CA 1
ATOM 677 C C . ILE B 1 34 ? -0.793 -18.262 15.931 1.00 35.29 34 ILE B C 1
ATOM 678 O O . ILE B 1 34 ? -0.195 -19.331 16.112 1.00 34.18 34 ILE B O 1
ATOM 683 N N . GLU B 1 35 ? -2.114 -18.204 16.085 1.00 35.91 35 GLU B N 1
ATOM 684 C CA . GLU B 1 35 ? -2.762 -19.486 16.463 1.00 33.66 35 GLU B CA 1
ATOM 685 C C . GLU B 1 35 ? -2.909 -20.403 15.245 1.00 26.19 35 GLU B C 1
ATOM 686 O O . GLU B 1 35 ? -2.769 -21.620 15.358 1.00 20.61 35 GLU B O 1
ATOM 692 N N . PHE B 1 36 ? -3.113 -19.814 14.086 1.00 21.31 36 PHE B N 1
ATOM 693 C CA . PHE B 1 36 ? -3.111 -20.636 12.890 1.00 25.11 36 PHE B CA 1
ATOM 694 C C . PHE B 1 36 ? -1.760 -21.416 12.709 1.00 23.98 36 PHE B C 1
ATOM 695 O O . PHE B 1 36 ? -1.740 -22.640 12.585 1.00 20.69 36 PHE B O 1
ATOM 703 N N . GLU B 1 37 ? -0.668 -20.642 12.741 1.00 26.04 37 GLU B N 1
ATOM 704 C CA . GLU B 1 37 ? 0.743 -21.073 12.689 1.00 29.55 37 GLU B CA 1
ATOM 705 C C . GLU B 1 37 ? 1.040 -22.160 13.694 1.00 24.97 37 GLU B C 1
ATOM 706 O O . GLU B 1 37 ? 1.516 -23.219 13.339 1.00 26.81 37 GLU B O 1
ATOM 712 N N . GLN B 1 38 ? 0.606 -21.995 14.932 1.00 21.43 38 GLN B N 1
ATOM 713 C CA . GLN B 1 38 ? 0.782 -23.048 15.889 1.00 20.17 38 GLN B CA 1
ATOM 714 C C . GLN B 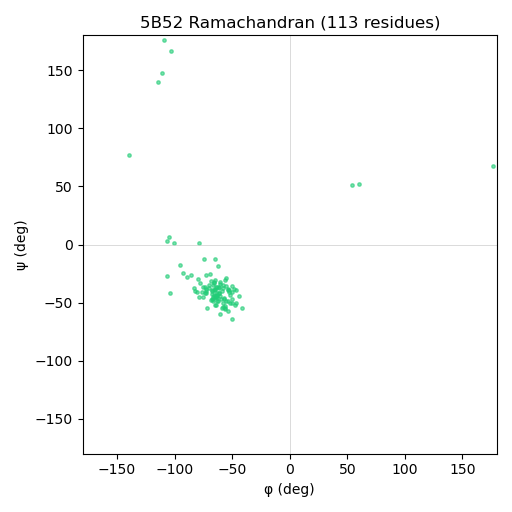1 38 ? -0.083 -24.223 15.719 1.00 19.29 38 GLN B C 1
ATOM 715 O O . GLN B 1 38 ? 0.322 -25.390 15.900 1.00 21.21 38 GLN B O 1
ATOM 721 N N . LYS B 1 39 ? -1.312 -23.956 15.413 1.00 22.28 39 LYS B N 1
ATOM 722 C CA . LYS B 1 39 ? -2.265 -25.025 15.158 1.00 22.86 39 LYS B CA 1
ATOM 723 C C . LYS B 1 39 ? -1.925 -25.832 13.935 1.00 20.72 39 LYS B C 1
ATOM 724 O O . LYS B 1 39 ? -2.158 -27.007 13.908 1.00 22.96 39 LYS B O 1
ATOM 730 N N . LEU B 1 40 ? -1.444 -25.175 12.904 1.00 20.95 40 LEU B N 1
ATOM 731 C CA . LEU B 1 40 ? -0.957 -25.837 11.675 1.00 22.15 40 LEU B CA 1
ATOM 732 C C . LEU B 1 40 ? 0.220 -26.780 11.977 1.00 22.11 40 LEU B C 1
ATOM 733 O O . LEU B 1 40 ? 0.169 -27.979 11.750 1.00 22.00 40 LEU B O 1
ATOM 738 N N . VAL B 1 41 ? 1.291 -26.197 12.511 1.00 21.76 41 VAL B N 1
ATOM 739 C CA . VAL B 1 41 ? 2.468 -26.934 12.875 1.00 20.86 41 VAL B CA 1
ATOM 740 C C . VAL B 1 41 ? 2.139 -28.105 13.768 1.00 18.45 41 VAL B C 1
ATOM 741 O O . VAL B 1 41 ? 2.649 -29.243 13.600 1.00 16.81 41 VAL B O 1
ATOM 745 N N . GLY B 1 42 ? 1.203 -27.925 14.691 1.00 19.61 42 GLY B N 1
ATOM 746 C CA . GLY B 1 42 ? 0.825 -29.081 15.608 1.00 16.87 42 GLY B CA 1
ATOM 747 C C . GLY B 1 42 ? 0.079 -30.193 14.950 1.00 17.15 42 GLY B C 1
ATOM 748 O O . GLY B 1 42 ? 0.262 -31.401 15.253 1.00 15.72 42 GLY B O 1
ATOM 749 N N . LEU B 1 43 ? -0.778 -29.839 13.969 1.00 19.64 43 LEU B N 1
ATOM 750 C CA . LEU B 1 43 ? -1.424 -30.869 13.131 1.00 16.90 43 LEU B CA 1
ATOM 751 C C . LEU B 1 43 ? -0.390 -31.530 12.273 1.00 14.93 43 LEU B C 1
ATOM 752 O O . LEU B 1 43 ? -0.399 -32.669 12.121 1.00 12.61 43 LEU B O 1
ATOM 757 N N . MET B 1 44 ? 0.569 -30.799 11.742 1.00 17.04 44 MET B N 1
ATOM 758 C CA . MET B 1 44 ? 1.535 -31.409 10.867 1.00 17.96 44 MET B CA 1
ATOM 759 C C . MET B 1 44 ? 2.334 -32.418 11.696 1.00 22.47 44 MET B C 1
ATOM 760 O O . MET B 1 44 ? 2.364 -33.592 11.395 1.00 22.84 44 MET B O 1
ATOM 765 N N . LYS B 1 45 ? 2.875 -31.984 12.832 1.00 26.58 45 LYS B N 1
ATOM 766 C CA . LYS B 1 45 ? 3.443 -32.907 13.822 1.00 28.33 45 LYS B CA 1
ATOM 767 C C . LYS B 1 45 ? 2.627 -34.110 14.184 1.00 27.89 45 LYS B C 1
ATOM 768 O O . LYS B 1 45 ? 3.156 -35.223 14.091 1.00 35.39 45 LYS B O 1
ATOM 774 N N . SER B 1 46 ? 1.356 -33.984 14.538 1.00 25.44 46 SER B N 1
ATOM 775 C CA . SER B 1 46 ? 0.608 -35.205 14.909 1.00 26.45 46 SER B CA 1
ATOM 776 C C . SER B 1 46 ? 0.429 -36.199 13.761 1.00 32.92 46 SER B C 1
ATOM 777 O O . SER B 1 46 ? 0.286 -37.394 14.020 1.00 32.88 46 SER B O 1
ATOM 780 N N . TYR B 1 47 ? 0.352 -35.712 12.495 1.00 31.21 47 TYR B N 1
ATOM 781 C CA . TYR B 1 47 ? 0.062 -36.611 11.360 1.00 26.88 47 TYR B CA 1
ATOM 782 C C . TYR B 1 47 ? 1.303 -36.840 10.551 1.00 28.70 47 TYR B C 1
ATOM 783 O O . TYR B 1 47 ? 1.224 -37.467 9.524 1.00 28.77 47 TYR B O 1
ATOM 792 N N . ASP B 1 48 ? 2.411 -36.278 11.005 1.00 28.58 48 ASP B N 1
ATOM 793 C CA . ASP B 1 48 ? 3.683 -36.416 10.384 1.00 37.17 48 ASP B CA 1
ATOM 794 C C . ASP B 1 48 ? 3.728 -35.880 8.905 1.00 32.26 48 ASP B C 1
ATOM 795 O O . ASP B 1 48 ? 4.196 -36.565 7.961 1.00 30.14 48 ASP B O 1
ATOM 800 N N . LYS B 1 49 ? 3.272 -34.638 8.751 1.00 24.72 49 LYS B N 1
ATOM 801 C CA . LYS B 1 49 ? 3.032 -34.070 7.489 1.00 25.26 49 LYS B CA 1
ATOM 802 C C . LYS B 1 49 ? 3.975 -32.969 7.321 1.00 26.49 49 LYS B C 1
ATOM 803 O O . LYS B 1 49 ? 4.239 -32.219 8.236 1.00 27.38 49 LYS B O 1
ATOM 809 N N . SER B 1 50 ? 4.472 -32.883 6.104 1.00 26.86 50 SER B N 1
ATOM 810 C CA . SER B 1 50 ? 5.386 -31.852 5.680 1.00 27.61 50 SER B CA 1
ATOM 811 C C . SER B 1 50 ? 4.635 -30.865 4.862 1.00 23.78 50 SER B C 1
ATOM 812 O O . SER B 1 50 ? 3.546 -31.167 4.383 1.00 25.38 50 SER B O 1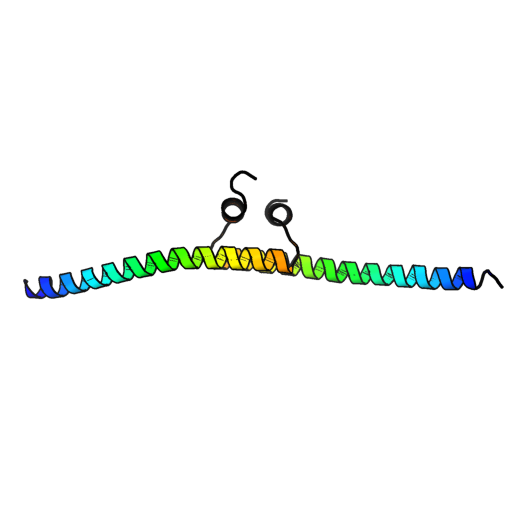
ATOM 815 N N . LEU B 1 51 ? 5.248 -29.722 4.624 1.00 25.26 51 LEU B N 1
ATOM 816 C CA . LEU B 1 51 ? 4.712 -28.766 3.671 1.00 27.81 51 LEU B CA 1
ATOM 817 C C . LEU B 1 51 ? 4.480 -29.325 2.251 1.00 30.44 51 LEU B C 1
ATOM 818 O O . LEU B 1 51 ? 3.601 -28.846 1.523 1.00 26.14 51 LEU B O 1
ATOM 823 N N . ARG B 1 52 ? 5.286 -30.300 1.835 1.00 35.15 52 ARG B N 1
ATOM 824 C CA . ARG B 1 52 ? 5.180 -30.870 0.466 1.00 40.97 52 ARG B CA 1
ATOM 825 C C . ARG B 1 52 ? 3.959 -31.721 0.403 1.00 34.99 52 ARG B C 1
ATOM 826 O O . ARG B 1 52 ? 3.239 -31.692 -0.602 1.00 30.88 52 ARG B O 1
ATOM 834 N N . ASP B 1 53 ? 3.766 -32.491 1.486 1.00 30.19 53 ASP B N 1
ATOM 835 C CA . ASP B 1 53 ? 2.522 -33.244 1.733 1.00 29.66 53 ASP B CA 1
ATOM 836 C C . ASP B 1 53 ? 1.292 -32.378 1.636 1.00 28.26 53 ASP B C 1
ATOM 837 O O . ASP B 1 53 ? 0.315 -32.797 1.030 1.00 29.97 53 ASP B O 1
ATOM 842 N N . ILE B 1 54 ? 1.348 -31.182 2.220 1.00 25.61 54 ILE B N 1
ATOM 843 C CA . ILE B 1 54 ? 0.204 -30.275 2.208 1.00 26.62 54 ILE B CA 1
ATOM 844 C C . ILE B 1 54 ? -0.118 -29.771 0.792 1.00 27.49 54 ILE B C 1
ATOM 845 O O . ILE B 1 54 ? -1.288 -29.753 0.357 1.00 26.90 54 ILE B O 1
ATOM 850 N N . ILE B 1 55 ? 0.930 -29.373 0.085 1.00 27.81 55 ILE B N 1
ATOM 851 C CA . ILE B 1 55 ? 0.824 -28.980 -1.306 1.00 29.22 55 ILE B CA 1
ATOM 852 C C . ILE B 1 55 ? 0.349 -30.148 -2.154 1.00 27.55 55 ILE B C 1
ATOM 853 O O . ILE B 1 55 ? -0.556 -29.984 -2.941 1.00 22.31 55 ILE B O 1
ATOM 858 N N . ALA B 1 56 ? 0.978 -31.312 -1.985 1.00 26.36 56 ALA B N 1
ATOM 859 C CA . ALA B 1 56 ? 0.513 -32.547 -2.646 1.00 29.04 56 ALA B CA 1
ATOM 860 C C . ALA B 1 56 ? -0.968 -32.763 -2.477 1.00 34.89 56 ALA B C 1
ATOM 861 O O . ALA B 1 56 ? -1.622 -33.245 -3.393 1.00 39.54 56 ALA B O 1
ATOM 863 N N . ILE B 1 57 ? -1.501 -32.443 -1.287 1.00 41.14 57 ILE B N 1
ATOM 864 C CA . ILE B 1 57 ? -2.896 -32.793 -0.910 1.00 42.31 57 ILE B CA 1
ATOM 865 C C . ILE B 1 57 ? -3.896 -31.811 -1.452 1.00 39.41 57 ILE B C 1
ATOM 866 O O . ILE B 1 57 ? -4.991 -32.189 -1.910 1.00 40.65 57 ILE B O 1
ATOM 871 N N . LEU B 1 58 ? -3.509 -30.550 -1.389 1.00 35.66 58 LEU B N 1
ATOM 872 C CA . LEU B 1 58 ? -4.417 -29.468 -1.694 1.00 35.74 58 LEU B CA 1
ATOM 873 C C . LEU B 1 58 ? -4.317 -28.974 -3.158 1.00 38.64 58 LEU B C 1
ATOM 874 O O . LEU B 1 58 ? -5.238 -28.270 -3.623 1.00 38.35 58 LEU B O 1
ATOM 879 N N . ASP B 1 59 ? -3.216 -29.309 -3.838 1.00 37.68 59 ASP B N 1
ATOM 880 C CA . ASP B 1 59 ? -2.857 -28.695 -5.126 1.00 47.01 59 ASP B CA 1
ATOM 881 C C . ASP B 1 59 ? -1.518 -29.143 -5.719 1.00 49.09 59 ASP B C 1
ATOM 882 O O . ASP B 1 59 ? -0.584 -28.306 -5.805 1.00 50.93 59 ASP B O 1
ATOM 887 N N . PRO B 1 60 ? -1.402 -30.427 -6.134 1.00 46.92 60 PRO B N 1
ATOM 888 C CA . PRO B 1 60 ? -0.113 -31.019 -6.654 1.00 53.80 60 PRO B CA 1
ATOM 889 C C . PRO B 1 60 ? 0.707 -30.198 -7.720 1.00 60.55 60 PRO B C 1
ATOM 890 O O . PRO B 1 60 ? 1.955 -30.197 -7.706 1.00 57.89 60 PRO B O 1
ATOM 894 N N . LYS B 1 61 ? -0.018 -29.564 -8.650 1.00 76.61 61 LYS B N 1
ATOM 895 C CA . LYS B 1 61 ? 0.541 -28.779 -9.776 1.00 79.39 61 LYS B CA 1
ATOM 896 C C . LYS B 1 61 ? 0.519 -27.253 -9.519 1.00 82.31 61 LYS B C 1
ATOM 897 O O . LYS B 1 61 ? 0.954 -26.493 -10.389 1.00 69.04 61 LYS B O 1
ATOM 900 N N . LEU B 1 62 ? 0.040 -26.814 -8.341 1.00 79.22 62 LEU B N 1
ATOM 901 C CA . LEU B 1 62 ? -0.209 -25.376 -8.047 1.00 76.66 62 LEU B CA 1
ATOM 902 C C . LEU B 1 62 ? -1.019 -24.705 -9.194 1.00 69.54 62 LEU B C 1
ATOM 903 O O . LEU B 1 62 ? -0.788 -23.561 -9.567 1.00 52.59 62 LEU B O 1
#

Nearest PDB structures (foldseek):
  5b52-assembly1_B  TM=1.017E+00  e=2.498E-07  Pseudomonas putida KT2440

B-factor: mean 43.6, std 17.22, range [12.61, 101.03]

Secondary structure (DSSP, 8-state):
-THHHHHHHHHHHHHHHHHHHHHHHHHHHHHHHHHHHHHHHHHTT--HHHHHHHH--/--TTHHHHHHHHHHHHHHHHHHHHHHHHHHHHHHHHHHHHHHHHHT--HHHHHHHH-TT-

Sequence (117 aa):
LAEFAAAEKALQEQMAQLEALKKDAGLKREIEFEQKLVGLMKSYDKSLRDIIAILDPRLAEFAAAEKALQEQMAQLEALKKDAGLKREIEFEQKLVGLMKSYDKSLRDIIAILDPKL

Radius of gyration: 27.19 Å; Cα contacts (8 Å, |Δi|>4): 30; chains: 2; bounding box: 28×108×28 Å

Foldseek 3Di:
DVVVVVVVVVVVVVVVVVVVVVVVVVVVVVVVVVVVVVVVCVVVVHDPVNVCVVVPD/DCVVVVVVVVVVVVVVVVVVVVVVVVVVVVVVVCVVVVVVVCVVVVHDPQNVCVVPPNPD

Solvent-accessible surface area: 9370 Å² total; per-residue (Å²): 114,88,76,148,58,67,60,110,112,58,98,99,100,103,96,58,116,95,109,55,102,153,143,68,53,36,103,127,111,76,88,77,0,76,125,101,0,42,34,26,21,161,73,24,134,50,50,22,155,46,0,24,61,50,50,93,154,122,145,74,127,156,44,55,54,110,134,61,128,74,102,94,117,49,97,82,74,52,113,135,149,84,52,34,106,136,111,90,85,61,0,68,116,98,0,37,33,24,19,156,73,17,128,32,52,35,201,51,0,32,59,48,53,51,105,125,118

Organism: Pseudomonas putida (strain ATCC 47054 / DSM 6125 / CFBP 8728 / NCIMB 11950 / KT2440) (NCBI:txid160488)